Protein AF-A0A974TXU1-F1 (afdb_monomer_lite)

pLDDT: mean 76.04, std 9.78, range [48.12, 89.44]

Radius of gyration: 20.83 Å; chains: 1; bounding box: 51×19×63 Å

Foldseek 3Di:
DPPVVVVLVVVLVVLVVVLVVLVVCCVVPNDPDPVSVVSNVVSVVSNVVSVVCSVVVVVVVVVVVVVVVVPPPPPDDDD

Structure (mmCIF, N/CA/C/O backbone):
data_AF-A0A974TXU1-F1
#
_entry.id   AF-A0A974TXU1-F1
#
loop_
_atom_site.group_PDB
_atom_site.id
_atom_site.type_symbol
_atom_site.label_atom_id
_atom_site.label_alt_id
_atom_site.label_comp_id
_atom_site.label_asym_id
_atom_site.label_entity_id
_atom_site.label_seq_id
_atom_site.pdbx_PDB_ins_code
_atom_site.Cartn_x
_atom_site.Cartn_y
_atom_site.Cartn_z
_atom_site.occupancy
_atom_site.B_iso_or_equiv
_atom_site.auth_seq_id
_atom_site.auth_comp_id
_atom_site.auth_asym_id
_atom_site.auth_atom_id
_atom_site.pdbx_PDB_model_num
ATOM 1 N N . MET A 1 1 ? 5.796 -12.660 -22.624 1.00 48.12 1 MET A N 1
ATOM 2 C CA . MET A 1 1 ? 5.304 -11.973 -21.412 1.00 48.12 1 MET A CA 1
ATOM 3 C C . MET A 1 1 ? 6.343 -12.145 -20.323 1.00 48.12 1 MET A C 1
ATOM 5 O O . MET A 1 1 ? 6.530 -13.261 -19.850 1.00 48.12 1 MET A O 1
ATOM 9 N N . ASP A 1 2 ? 7.067 -11.082 -19.986 1.00 51.09 2 ASP A N 1
ATOM 10 C CA . ASP A 1 2 ? 8.110 -11.108 -18.959 1.00 51.09 2 ASP A CA 1
ATOM 11 C C . ASP A 1 2 ? 7.499 -11.446 -17.593 1.00 51.09 2 ASP A C 1
ATOM 13 O O . ASP A 1 2 ? 6.769 -10.641 -17.008 1.00 51.09 2 ASP A O 1
ATOM 17 N N . ARG A 1 3 ? 7.765 -12.658 -17.080 1.00 56.38 3 ARG A N 1
ATOM 18 C CA . ARG A 1 3 ? 7.190 -13.147 -15.811 1.00 56.38 3 ARG A CA 1
ATOM 19 C C . ARG A 1 3 ? 7.388 -12.154 -14.658 1.00 56.38 3 ARG A C 1
ATOM 21 O O . ARG A 1 3 ? 6.498 -12.045 -13.823 1.00 56.38 3 ARG A O 1
ATOM 28 N N . SER A 1 4 ? 8.501 -11.416 -14.598 1.00 65.19 4 SER A N 1
ATOM 29 C CA . SER A 1 4 ? 8.815 -10.559 -13.439 1.00 65.19 4 SER A CA 1
ATOM 30 C C . SER A 1 4 ? 7.822 -9.406 -13.241 1.00 65.19 4 SER A C 1
ATOM 32 O O . SER A 1 4 ? 7.503 -9.045 -12.108 1.00 65.19 4 SER A O 1
ATOM 34 N N . TRP A 1 5 ? 7.276 -8.853 -14.324 1.00 69.00 5 TRP A N 1
ATOM 35 C CA . TRP A 1 5 ? 6.414 -7.676 -14.252 1.00 69.00 5 TRP A CA 1
ATOM 36 C C . TRP A 1 5 ? 4.962 -8.022 -13.902 1.00 69.00 5 TRP A C 1
ATOM 38 O O . TRP A 1 5 ? 4.285 -7.269 -13.199 1.00 69.00 5 TRP A O 1
ATOM 48 N N . PHE A 1 6 ? 4.506 -9.209 -14.310 1.00 73.56 6 PHE A N 1
ATOM 49 C CA . PHE A 1 6 ? 3.222 -9.751 -13.868 1.00 73.56 6 PHE A CA 1
ATOM 50 C C . PHE A 1 6 ? 3.213 -9.978 -12.349 1.00 73.56 6 PHE A C 1
ATOM 52 O O . PHE A 1 6 ? 2.313 -9.500 -11.663 1.00 73.56 6 PHE A O 1
ATOM 59 N N . TRP A 1 7 ? 4.260 -10.608 -11.802 1.00 71.75 7 TRP A N 1
ATOM 60 C CA . TRP A 1 7 ? 4.387 -10.829 -10.356 1.00 71.75 7 TRP A CA 1
ATOM 61 C C . TRP A 1 7 ? 4.500 -9.522 -9.554 1.00 71.75 7 TRP A C 1
ATOM 63 O O . TRP A 1 7 ? 3.906 -9.420 -8.482 1.00 71.75 7 TRP A O 1
ATOM 73 N N . ARG A 1 8 ? 5.167 -8.488 -10.092 1.00 72.12 8 ARG A N 1
ATOM 74 C CA . ARG A 1 8 ? 5.190 -7.142 -9.483 1.00 72.12 8 ARG A CA 1
ATOM 75 C C . ARG A 1 8 ? 3.791 -6.536 -9.354 1.00 72.12 8 ARG A C 1
ATOM 77 O O . ARG A 1 8 ? 3.448 -6.012 -8.298 1.00 72.12 8 ARG A O 1
ATOM 84 N N . ARG A 1 9 ? 2.971 -6.635 -10.403 1.00 77.19 9 ARG A N 1
ATOM 85 C CA . ARG A 1 9 ? 1.581 -6.155 -10.373 1.00 77.19 9 ARG A CA 1
ATOM 86 C C . ARG A 1 9 ? 0.744 -6.938 -9.378 1.00 77.19 9 ARG A C 1
ATOM 88 O O . ARG A 1 9 ? 0.045 -6.329 -8.578 1.00 77.19 9 ARG A O 1
ATOM 95 N N . VAL A 1 10 ? 0.862 -8.263 -9.374 1.00 81.00 10 VAL A N 1
ATOM 96 C CA . VAL A 1 10 ? 0.129 -9.114 -8.431 1.00 81.00 10 VAL A CA 1
ATOM 97 C C . VAL A 1 10 ? 0.482 -8.763 -6.986 1.00 81.00 10 VAL A C 1
ATOM 99 O O . VAL A 1 10 ? -0.435 -8.588 -6.193 1.00 81.00 10 VAL A O 1
ATOM 102 N N . ALA A 1 11 ? 1.757 -8.565 -6.638 1.00 78.56 11 ALA A N 1
ATOM 103 C CA . ALA A 1 11 ? 2.154 -8.201 -5.272 1.00 78.56 11 ALA A CA 1
ATOM 104 C C . ALA A 1 11 ? 1.543 -6.861 -4.814 1.00 78.56 11 ALA A C 1
ATOM 106 O O . ALA A 1 11 ? 1.045 -6.742 -3.691 1.00 78.56 11 ALA A O 1
ATOM 107 N N . VAL A 1 12 ? 1.515 -5.865 -5.704 1.00 81.06 12 VAL A N 1
ATOM 108 C CA . VAL A 1 12 ? 0.960 -4.537 -5.405 1.00 81.06 12 VAL A CA 1
ATOM 109 C C . VAL A 1 12 ? -0.560 -4.571 -5.311 1.00 81.06 12 VAL A C 1
ATOM 111 O O . VAL A 1 12 ? -1.110 -4.097 -4.319 1.00 81.06 12 VAL A O 1
ATOM 114 N N . PHE A 1 13 ? -1.241 -5.202 -6.270 1.00 82.81 13 PHE A N 1
ATOM 115 C CA . PHE A 1 13 ? -2.698 -5.361 -6.229 1.00 82.81 13 PHE A CA 1
ATOM 116 C C . PHE A 1 13 ? -3.162 -6.222 -5.047 1.00 82.81 13 PHE A C 1
ATOM 118 O O . PHE A 1 13 ? -4.182 -5.904 -4.444 1.00 82.81 13 PHE A O 1
ATOM 125 N N . SER A 1 14 ? -2.399 -7.248 -4.655 1.00 82.88 14 SER A N 1
ATOM 126 C CA . SER A 1 14 ? -2.676 -8.042 -3.446 1.00 82.88 14 SER A CA 1
ATOM 127 C C . SER A 1 14 ? -2.617 -7.177 -2.187 1.00 82.88 14 SER A C 1
ATOM 129 O O . SER A 1 14 ? -3.529 -7.211 -1.367 1.00 82.88 14 SER A O 1
ATOM 131 N N . THR A 1 15 ? -1.574 -6.353 -2.055 1.00 82.06 15 THR A N 1
ATOM 132 C CA . THR A 1 15 ? -1.389 -5.475 -0.888 1.00 82.06 15 THR A CA 1
ATOM 133 C C . THR A 1 15 ? -2.470 -4.392 -0.819 1.00 82.06 15 THR A C 1
ATOM 135 O O . THR A 1 15 ? -3.053 -4.162 0.241 1.00 82.06 15 THR A O 1
ATOM 138 N N . LEU A 1 16 ? -2.795 -3.775 -1.962 1.00 83.50 16 LEU A N 1
ATOM 139 C CA . LEU A 1 16 ? -3.919 -2.845 -2.104 1.00 83.50 16 LEU A CA 1
ATOM 140 C C . LEU A 1 16 ? -5.242 -3.504 -1.706 1.00 83.50 16 LEU A C 1
ATOM 142 O O . LEU A 1 16 ? -6.003 -2.913 -0.944 1.00 83.50 16 LEU A O 1
ATOM 146 N N . GLY A 1 17 ? -5.492 -4.728 -2.179 1.00 88.25 17 GLY A N 1
ATOM 147 C CA . GLY A 1 17 ? -6.695 -5.493 -1.862 1.00 88.25 17 GLY A CA 1
ATOM 148 C C . GLY A 1 17 ? -6.834 -5.778 -0.369 1.00 88.25 17 GLY A C 1
ATOM 149 O O . GLY A 1 17 ? -7.915 -5.596 0.183 1.00 88.25 17 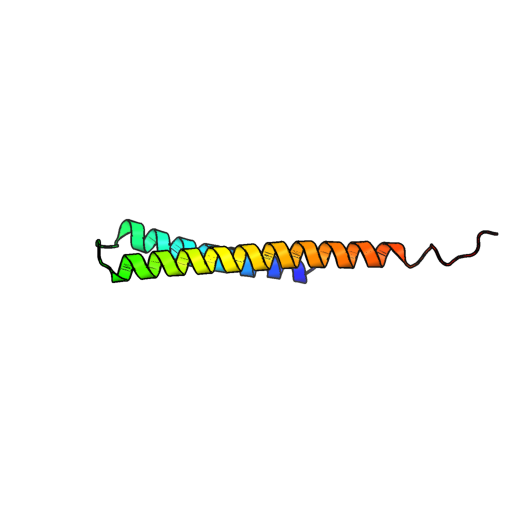GLY A O 1
ATOM 150 N N . VAL A 1 18 ? -5.742 -6.141 0.309 1.00 84.81 18 VAL A N 1
ATOM 151 C CA . VAL A 1 18 ? -5.740 -6.364 1.765 1.00 84.81 18 VAL A CA 1
ATOM 152 C C . VAL A 1 18 ? -6.008 -5.065 2.532 1.00 84.81 18 VAL A C 1
ATOM 154 O O . VAL A 1 18 ? -6.844 -5.063 3.436 1.00 84.81 18 VAL A O 1
ATOM 157 N N . CYS A 1 19 ? -5.369 -3.949 2.159 1.00 83.12 19 CYS A N 1
ATOM 158 C CA . CYS A 1 19 ? -5.653 -2.644 2.773 1.00 83.12 19 CYS A CA 1
ATOM 159 C C . CYS A 1 19 ? -7.112 -2.218 2.562 1.00 83.12 19 CYS A C 1
ATOM 161 O O . CYS A 1 19 ? -7.762 -1.773 3.506 1.00 83.12 19 CYS A O 1
ATOM 163 N N . PHE A 1 20 ? -7.650 -2.394 1.353 1.00 83.56 20 PHE A N 1
ATOM 164 C CA . PHE A 1 20 ? -9.053 -2.098 1.064 1.00 83.56 20 PHE A CA 1
ATOM 165 C C . PHE A 1 20 ? -10.004 -2.992 1.852 1.00 83.56 20 PHE A C 1
ATOM 167 O O . PHE A 1 20 ? -10.983 -2.489 2.391 1.00 83.56 20 PHE A O 1
ATOM 174 N N . ALA A 1 21 ? -9.719 -4.290 1.960 1.00 86.56 21 ALA A N 1
ATOM 175 C CA . ALA A 1 21 ? -10.537 -5.215 2.735 1.00 86.56 21 ALA A CA 1
ATOM 176 C C . ALA A 1 21 ? -10.561 -4.838 4.224 1.00 86.56 21 ALA A C 1
ATOM 178 O O . ALA A 1 21 ? -11.630 -4.837 4.829 1.00 86.56 21 ALA A O 1
ATOM 179 N N . LEU A 1 22 ? -9.415 -4.452 4.797 1.00 82.44 22 LEU A N 1
ATOM 180 C CA . LEU A 1 22 ? -9.324 -3.968 6.178 1.00 82.44 22 LEU A CA 1
ATOM 181 C C . LEU A 1 22 ? -10.118 -2.676 6.388 1.00 82.44 22 LEU A C 1
ATOM 183 O O . LEU A 1 22 ? -10.908 -2.594 7.326 1.00 82.44 22 LEU A O 1
ATOM 187 N N . LEU A 1 23 ? -9.951 -1.691 5.503 1.00 82.81 23 LEU A N 1
ATOM 188 C CA . LEU A 1 23 ? -10.694 -0.431 5.572 1.00 82.81 23 LEU A CA 1
ATOM 189 C C . LEU A 1 23 ? -12.198 -0.647 5.387 1.00 82.81 23 LEU A C 1
ATOM 191 O O . LEU A 1 23 ? -12.992 -0.051 6.105 1.00 82.81 23 LEU A O 1
ATOM 195 N N . PHE A 1 24 ? -12.597 -1.517 4.462 1.00 84.62 24 PHE A N 1
ATOM 196 C CA . PHE A 1 24 ? -13.998 -1.824 4.187 1.00 84.62 24 PHE A CA 1
ATOM 197 C C . PHE A 1 24 ? -14.652 -2.582 5.345 1.00 84.62 24 PHE A C 1
ATOM 199 O O . PHE A 1 24 ? -15.765 -2.253 5.751 1.00 84.62 24 PHE A O 1
ATOM 206 N N . TRP A 1 25 ? -13.942 -3.548 5.934 1.00 82.38 25 TRP A N 1
ATOM 207 C CA . TRP A 1 25 ? -14.388 -4.244 7.140 1.00 82.38 25 TRP A CA 1
ATOM 208 C C . TRP A 1 25 ? -14.588 -3.271 8.301 1.00 82.38 25 TRP A C 1
ATOM 210 O O . TRP A 1 25 ? -15.615 -3.300 8.980 1.00 82.38 25 TRP A O 1
ATOM 220 N N . LEU A 1 26 ? -13.629 -2.369 8.495 1.00 81.25 26 LEU A N 1
ATOM 221 C CA . LEU A 1 26 ? -13.699 -1.357 9.536 1.00 81.25 26 LEU A CA 1
ATOM 222 C C . LEU A 1 26 ? -14.786 -0.310 9.257 1.00 81.25 26 LEU A C 1
ATOM 224 O O . LEU A 1 26 ? -15.406 0.174 10.191 1.00 81.25 26 LEU A O 1
ATOM 228 N N . ALA A 1 27 ? -15.072 0.006 7.995 1.00 78.25 27 ALA A N 1
ATOM 229 C CA . ALA A 1 27 ? -16.162 0.906 7.628 1.00 78.25 27 ALA A CA 1
ATOM 230 C C . ALA A 1 27 ? -17.549 0.283 7.869 1.00 78.25 27 ALA A C 1
ATOM 232 O O . ALA A 1 27 ? -18.473 0.994 8.252 1.00 78.25 27 ALA A O 1
ATOM 233 N N . LEU A 1 28 ? -17.703 -1.031 7.661 1.00 79.12 28 LEU A N 1
ATOM 234 C CA . LEU A 1 28 ? -18.983 -1.726 7.848 1.00 79.12 28 LEU A CA 1
ATOM 235 C C . LEU A 1 28 ? -19.260 -2.126 9.302 1.00 79.12 28 LEU A C 1
ATOM 237 O O . LEU A 1 28 ? -20.407 -2.076 9.741 1.00 79.12 28 LEU A O 1
ATOM 241 N N . PHE A 1 29 ? -18.231 -2.540 10.043 1.00 79.62 29 PHE A N 1
ATOM 242 C CA . PHE A 1 29 ? -18.376 -3.100 11.393 1.00 79.62 29 PHE A CA 1
ATOM 243 C C . PHE A 1 29 ? -17.662 -2.287 12.481 1.00 79.62 29 PHE A C 1
ATOM 245 O O . PHE A 1 29 ? -17.760 -2.615 13.667 1.00 79.62 29 PHE A O 1
ATOM 252 N N . GLY A 1 30 ? -16.928 -1.238 12.113 1.00 70.75 30 GLY A N 1
ATOM 253 C CA . GLY A 1 30 ? -16.174 -0.425 13.057 1.00 70.75 30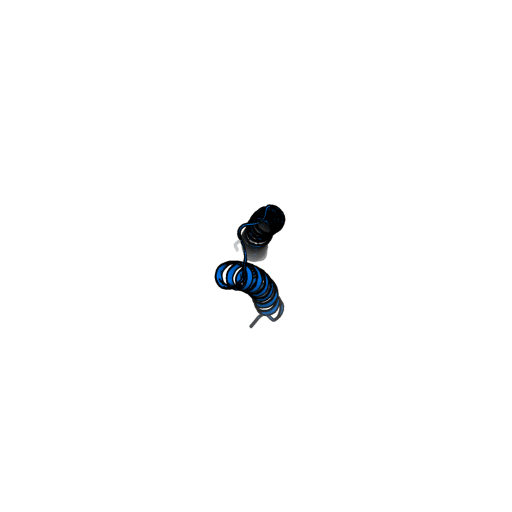 GLY A CA 1
ATOM 254 C C . GLY A 1 30 ? -17.082 0.462 13.898 1.00 70.75 30 GLY A C 1
ATOM 255 O O . GLY A 1 30 ? -17.890 1.235 13.395 1.00 70.75 30 GLY A O 1
ATOM 256 N N . LYS A 1 31 ? -16.914 0.371 15.216 1.00 72.56 31 LYS A N 1
ATOM 257 C CA . LYS A 1 31 ? -17.434 1.363 16.164 1.00 72.56 31 LYS A CA 1
ATOM 258 C C . LYS A 1 31 ? -16.488 2.564 16.192 1.00 72.56 31 LYS A C 1
ATOM 260 O O . LYS A 1 31 ? -15.293 2.399 15.957 1.00 72.56 31 LYS A O 1
ATOM 265 N N . ASP A 1 32 ? -16.996 3.744 16.522 1.00 68.75 32 ASP A N 1
ATOM 266 C CA . ASP A 1 32 ? -16.179 4.956 16.613 1.00 68.75 32 ASP A CA 1
ATOM 267 C C . ASP A 1 32 ? -15.286 4.887 17.868 1.00 68.75 32 ASP A C 1
ATOM 269 O O . ASP A 1 32 ? -15.688 5.225 18.982 1.00 68.75 32 ASP A O 1
ATOM 273 N N . THR A 1 33 ? -14.097 4.302 17.715 1.00 79.19 33 THR A N 1
ATOM 274 C CA . THR A 1 33 ? -13.104 4.125 18.779 1.00 79.19 33 THR A CA 1
ATOM 275 C C . THR A 1 33 ? -11.764 4.688 18.317 1.00 79.19 33 THR A C 1
ATOM 277 O O . THR A 1 33 ? -11.425 4.625 17.134 1.00 79.19 33 THR A O 1
ATOM 280 N N . GLY A 1 34 ? -10.969 5.220 19.253 1.00 78.56 34 GLY A N 1
ATOM 281 C CA . GLY A 1 34 ? -9.637 5.757 18.939 1.00 78.56 34 GLY A CA 1
ATOM 282 C C . GLY A 1 34 ? -8.730 4.730 18.251 1.00 78.56 34 GLY A C 1
ATOM 283 O O . GLY A 1 34 ? -8.031 5.065 17.303 1.00 78.56 34 GLY A O 1
ATOM 284 N N . LEU A 1 35 ? -8.847 3.455 18.637 1.00 74.38 35 LEU A N 1
ATOM 285 C CA . LEU A 1 35 ? -8.101 2.353 18.030 1.00 74.38 35 LEU A CA 1
ATOM 286 C C . LEU A 1 35 ? -8.415 2.186 16.535 1.00 74.38 35 LEU A C 1
ATOM 288 O O . LEU A 1 35 ? -7.511 1.986 15.729 1.00 74.38 35 LEU A O 1
ATOM 292 N N . ASN A 1 36 ? -9.687 2.310 16.148 1.00 78.88 36 ASN A N 1
ATOM 293 C CA . ASN A 1 36 ? -10.086 2.210 14.746 1.00 78.88 36 ASN A CA 1
ATOM 294 C C . ASN A 1 36 ? -9.551 3.393 13.934 1.00 78.88 36 ASN A C 1
ATOM 296 O O . ASN A 1 36 ? -9.071 3.200 12.820 1.00 78.88 36 ASN A O 1
ATOM 300 N N . ARG A 1 37 ? -9.552 4.602 14.507 1.00 81.38 37 ARG A N 1
ATOM 301 C CA . ARG A 1 37 ? -8.961 5.788 13.870 1.00 81.38 37 ARG A CA 1
ATOM 302 C C . ARG A 1 37 ? -7.466 5.605 13.586 1.00 81.38 37 ARG A C 1
ATOM 304 O O . ARG A 1 37 ? -7.015 5.947 12.492 1.00 81.38 37 ARG A O 1
ATOM 311 N N . ASP A 1 38 ? -6.724 5.027 14.525 1.00 86.56 38 ASP A N 1
ATOM 312 C CA . ASP A 1 38 ? -5.291 4.767 14.352 1.00 86.56 38 ASP A CA 1
ATOM 313 C C . ASP A 1 38 ? -5.027 3.686 13.294 1.00 86.56 38 ASP A C 1
ATOM 315 O O . ASP A 1 38 ? -4.142 3.850 12.451 1.00 86.56 38 ASP A O 1
ATOM 319 N N . ILE A 1 39 ? -5.843 2.625 13.262 1.00 82.94 39 ILE A N 1
ATOM 320 C CA . ILE A 1 39 ? -5.768 1.574 12.234 1.00 82.94 39 ILE A CA 1
ATOM 321 C C . ILE A 1 39 ? -6.036 2.149 10.836 1.00 82.94 39 ILE A C 1
ATOM 323 O O . ILE A 1 39 ? -5.300 1.836 9.899 1.00 82.94 39 ILE A O 1
ATOM 327 N N . VAL A 1 40 ? -7.047 3.014 10.686 1.00 83.94 40 VAL A N 1
ATOM 328 C CA . VAL A 1 40 ? -7.337 3.695 9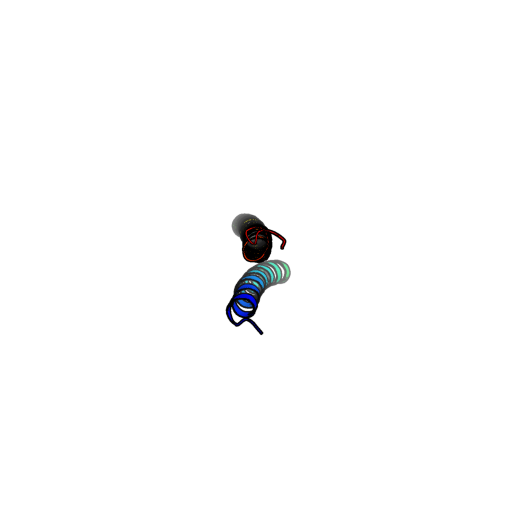.411 1.00 83.94 40 VAL A CA 1
ATOM 329 C C . VAL A 1 40 ? -6.148 4.543 8.970 1.00 83.94 40 VAL A C 1
ATOM 331 O O . VAL A 1 40 ? -5.712 4.443 7.823 1.00 83.94 40 VAL A O 1
ATOM 334 N N . SER A 1 41 ? -5.596 5.348 9.880 1.00 87.44 41 SER A N 1
ATOM 335 C CA . SER A 1 41 ? -4.448 6.211 9.587 1.00 87.44 41 SER A CA 1
ATOM 336 C C . SER A 1 41 ? -3.226 5.393 9.140 1.00 87.44 41 SER A C 1
ATOM 338 O O . SER A 1 41 ? -2.605 5.696 8.117 1.00 87.44 41 SER A O 1
ATOM 340 N N . GLY A 1 42 ? -2.940 4.288 9.838 1.00 85.12 42 GLY A N 1
ATOM 341 C CA . GLY A 1 42 ? -1.875 3.352 9.475 1.00 85.12 42 GLY A CA 1
ATOM 342 C C . GLY A 1 42 ? -2.098 2.674 8.119 1.00 85.12 42 GLY A C 1
ATOM 343 O O . GLY A 1 42 ? -1.164 2.575 7.321 1.00 85.12 42 GLY A O 1
ATOM 344 N N . ALA A 1 43 ? -3.334 2.268 7.813 1.00 85.69 43 ALA A N 1
ATOM 345 C CA . ALA A 1 43 ? -3.687 1.671 6.525 1.00 85.69 43 ALA A CA 1
ATOM 346 C C . ALA A 1 43 ? -3.512 2.659 5.358 1.00 85.69 43 ALA A C 1
ATOM 348 O O . ALA A 1 43 ? -2.986 2.285 4.307 1.00 85.69 43 ALA A O 1
ATOM 349 N N . PHE A 1 44 ? -3.872 3.933 5.544 1.00 83.62 44 PHE A N 1
ATOM 350 C CA . PHE A 1 44 ? -3.626 4.976 4.542 1.00 83.62 44 PHE A CA 1
ATOM 351 C C . PHE A 1 44 ? -2.134 5.266 4.342 1.00 83.62 44 PHE A C 1
ATOM 353 O O . PHE A 1 44 ? -1.693 5.432 3.202 1.00 83.62 44 PHE A O 1
ATOM 360 N N . MET A 1 45 ? -1.340 5.277 5.416 1.00 89.44 45 MET A N 1
ATOM 361 C CA . MET A 1 45 ? 0.118 5.406 5.314 1.00 89.44 45 MET A CA 1
ATOM 362 C C . MET A 1 45 ? 0.736 4.244 4.527 1.00 89.44 45 MET A C 1
ATOM 364 O O . MET A 1 45 ? 1.534 4.471 3.615 1.00 89.44 45 MET A O 1
ATOM 368 N N . LEU A 1 46 ? 0.332 3.008 4.832 1.00 84.75 46 LEU A N 1
ATOM 369 C CA . LEU A 1 46 ? 0.776 1.816 4.107 1.00 84.75 46 LEU A CA 1
ATOM 370 C C . LEU A 1 46 ? 0.400 1.879 2.624 1.00 84.75 46 LEU A C 1
ATOM 372 O O . LEU A 1 46 ? 1.250 1.619 1.772 1.00 84.75 46 LEU A O 1
ATOM 376 N N . LEU A 1 47 ? -0.831 2.291 2.308 1.00 83.38 47 LEU A N 1
ATOM 377 C CA . LEU A 1 47 ? -1.276 2.534 0.933 1.00 83.38 47 LEU A CA 1
ATOM 378 C C . LEU A 1 47 ? -0.353 3.512 0.202 1.00 83.38 47 LEU A C 1
ATOM 380 O O . LEU A 1 47 ? 0.122 3.208 -0.894 1.00 83.38 47 LEU A O 1
ATOM 384 N N . GLY A 1 48 ? -0.060 4.659 0.818 1.00 85.12 48 GLY A N 1
ATOM 385 C CA . GLY A 1 48 ? 0.809 5.678 0.233 1.00 85.12 48 GLY A CA 1
ATOM 386 C C . GLY A 1 48 ? 2.217 5.158 -0.066 1.00 85.12 48 GLY A C 1
ATOM 387 O O . GLY A 1 48 ? 2.729 5.365 -1.171 1.00 85.12 48 GLY A O 1
ATOM 388 N N . ILE A 1 49 ? 2.827 4.434 0.877 1.00 88.19 49 ILE A N 1
ATOM 389 C CA . ILE A 1 49 ? 4.177 3.871 0.717 1.00 88.19 49 ILE A CA 1
ATOM 390 C C . ILE A 1 49 ? 4.204 2.821 -0.400 1.00 88.19 49 ILE A C 1
ATOM 392 O O . ILE A 1 49 ? 5.090 2.857 -1.255 1.00 88.19 49 ILE A O 1
ATOM 396 N N . VAL A 1 50 ? 3.222 1.916 -0.435 1.00 85.62 50 VAL A N 1
ATOM 397 C CA . VAL A 1 50 ? 3.143 0.848 -1.445 1.00 85.62 50 VAL A CA 1
ATOM 398 C C . VAL A 1 50 ? 2.960 1.428 -2.848 1.00 85.62 50 VAL A C 1
ATOM 400 O O . VAL A 1 50 ? 3.661 1.019 -3.776 1.00 85.62 50 VAL A O 1
ATOM 403 N N . ILE A 1 51 ? 2.068 2.413 -3.006 1.00 84.00 51 ILE A N 1
ATOM 404 C CA . ILE A 1 51 ? 1.839 3.086 -4.293 1.00 84.00 51 ILE A CA 1
ATOM 405 C C . ILE A 1 51 ? 3.110 3.810 -4.743 1.00 84.00 51 ILE A C 1
ATOM 407 O O . ILE A 1 51 ? 3.556 3.625 -5.876 1.00 84.00 51 ILE A O 1
ATOM 411 N N . THR A 1 52 ? 3.724 4.594 -3.854 1.00 82.81 52 THR A N 1
ATOM 412 C CA . THR A 1 52 ? 4.923 5.378 -4.181 1.00 82.81 52 THR A CA 1
ATOM 413 C C . THR A 1 52 ? 6.092 4.470 -4.555 1.00 82.81 52 THR A C 1
ATOM 415 O O . THR A 1 52 ? 6.738 4.694 -5.578 1.00 82.81 52 THR A O 1
ATOM 418 N N . GLY A 1 53 ? 6.326 3.402 -3.786 1.00 84.75 53 GLY A N 1
ATOM 419 C CA . GLY A 1 53 ? 7.372 2.420 -4.072 1.00 84.75 53 GLY A CA 1
ATOM 420 C C . GLY A 1 53 ? 7.164 1.708 -5.410 1.00 84.75 53 GLY A C 1
ATOM 421 O O . GLY A 1 53 ? 8.123 1.505 -6.156 1.00 84.75 53 GLY A O 1
ATOM 422 N N . TYR A 1 54 ? 5.915 1.388 -5.762 1.00 80.50 54 TYR A N 1
ATOM 423 C CA . TYR A 1 54 ? 5.602 0.779 -7.053 1.00 80.50 54 TYR A CA 1
ATOM 424 C C . TYR A 1 54 ? 5.812 1.740 -8.225 1.00 80.50 54 TYR A C 1
ATOM 426 O O . TYR A 1 54 ? 6.481 1.371 -9.190 1.00 80.50 54 TYR A O 1
ATOM 434 N N . VAL A 1 55 ? 5.283 2.967 -8.150 1.00 79.38 55 VAL A N 1
ATOM 435 C CA . VAL A 1 55 ? 5.429 3.966 -9.222 1.00 79.38 55 VAL A CA 1
ATOM 436 C C . VAL A 1 55 ? 6.900 4.317 -9.418 1.00 79.38 55 VAL A C 1
ATOM 438 O O . VAL A 1 55 ? 7.388 4.288 -10.545 1.00 79.38 55 VAL A O 1
ATOM 441 N N . PHE A 1 56 ? 7.635 4.566 -8.332 1.00 81.75 56 PHE A N 1
ATOM 442 C CA . PHE A 1 56 ? 9.065 4.856 -8.400 1.00 81.75 56 PHE A CA 1
ATOM 443 C C . PHE A 1 56 ? 9.850 3.678 -8.990 1.00 81.75 56 PHE A C 1
ATOM 445 O O . PHE A 1 56 ? 10.657 3.859 -9.900 1.00 81.75 56 PHE A O 1
ATOM 452 N N . GLY A 1 57 ? 9.565 2.456 -8.535 1.00 80.75 57 GLY A N 1
ATOM 453 C C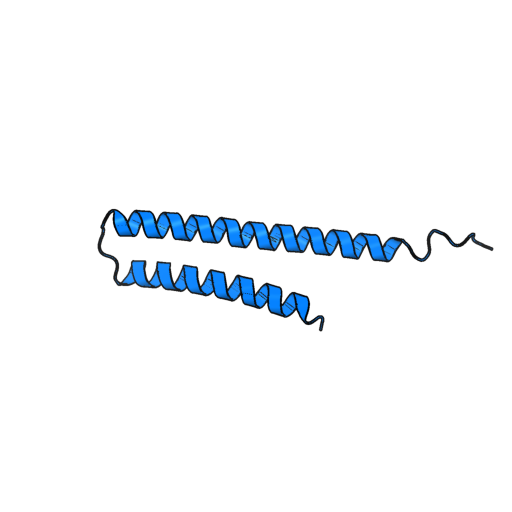A . GLY A 1 57 ? 10.198 1.243 -9.046 1.00 80.75 57 GLY A CA 1
ATOM 454 C C . GLY A 1 57 ? 9.840 0.905 -10.498 1.00 80.75 57 GLY A C 1
ATOM 455 O O . GLY A 1 57 ? 10.621 0.216 -11.155 1.00 80.75 57 GLY A O 1
ATOM 456 N N . ALA A 1 58 ? 8.687 1.357 -10.999 1.00 77.44 58 ALA A N 1
ATOM 457 C CA . ALA A 1 58 ? 8.289 1.224 -12.400 1.00 77.44 58 ALA A CA 1
ATOM 458 C C . ALA A 1 58 ? 8.987 2.271 -13.279 1.00 77.44 58 ALA A C 1
ATOM 460 O O . ALA A 1 58 ? 9.618 1.906 -14.265 1.00 77.44 58 ALA A O 1
ATOM 461 N N . VAL A 1 59 ? 8.973 3.545 -12.870 1.00 81.19 59 VAL A N 1
ATOM 462 C CA . VAL A 1 59 ? 9.669 4.635 -13.579 1.00 81.19 59 VAL A CA 1
ATOM 463 C C . VAL A 1 59 ? 11.174 4.366 -13.658 1.00 81.19 59 VAL A C 1
ATOM 465 O O . VAL A 1 59 ? 11.799 4.608 -14.689 1.00 81.19 59 VAL A O 1
ATOM 468 N N . TRP A 1 60 ? 11.769 3.841 -12.585 1.00 80.19 60 TRP A N 1
ATOM 469 C CA . TRP A 1 60 ? 13.185 3.481 -12.566 1.00 80.19 60 TRP A CA 1
ATOM 470 C C . TRP A 1 60 ? 13.512 2.331 -13.534 1.00 80.19 60 TRP A C 1
ATOM 472 O O . TRP A 1 60 ? 14.484 2.420 -14.282 1.00 80.19 60 TRP A O 1
ATOM 482 N N . ASP A 1 61 ? 12.682 1.283 -13.563 1.00 77.31 61 ASP A N 1
ATOM 483 C CA . ASP A 1 61 ? 12.835 0.146 -14.487 1.00 77.31 61 ASP A CA 1
ATOM 484 C C . ASP A 1 61 ? 12.686 0.582 -15.958 1.00 77.31 61 ASP A C 1
ATOM 486 O O . ASP A 1 61 ? 13.476 0.172 -16.812 1.00 77.31 61 ASP A O 1
ATOM 490 N N . ASP A 1 62 ? 11.744 1.487 -16.247 1.00 75.12 62 ASP A N 1
ATOM 491 C CA . ASP A 1 62 ? 11.546 2.056 -17.586 1.00 75.12 62 ASP A CA 1
ATOM 492 C C . ASP A 1 62 ? 12.757 2.885 -18.045 1.00 75.12 62 ASP A C 1
ATOM 494 O O . ASP A 1 62 ? 13.184 2.782 -19.200 1.00 75.12 62 ASP A O 1
ATOM 498 N N . LYS A 1 63 ? 13.372 3.666 -17.143 1.00 75.31 63 LYS A N 1
ATOM 499 C CA . LYS A 1 63 ? 14.591 4.432 -17.458 1.00 75.31 63 LYS A CA 1
ATOM 500 C C . LYS A 1 63 ? 15.790 3.527 -17.752 1.00 75.31 63 LYS A C 1
ATOM 502 O O . LYS A 1 63 ? 16.518 3.815 -18.701 1.00 75.31 63 LYS A O 1
ATOM 507 N N . ILE A 1 64 ? 15.977 2.442 -16.995 1.00 76.12 64 ILE A N 1
ATOM 508 C CA . ILE A 1 64 ? 17.076 1.481 -17.219 1.00 76.12 64 ILE A CA 1
ATOM 509 C C . ILE A 1 64 ? 16.906 0.756 -18.560 1.00 76.12 64 ILE A C 1
ATOM 511 O 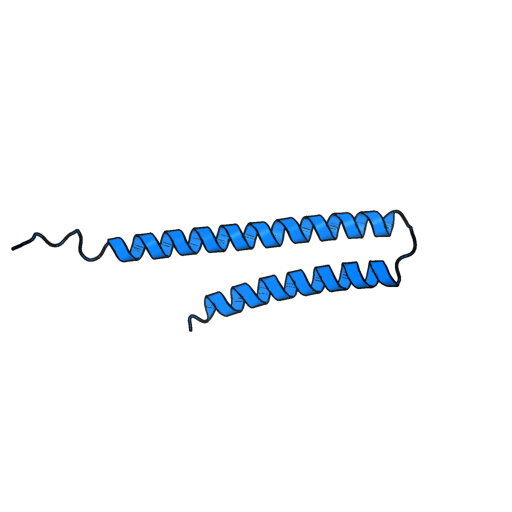O . ILE A 1 64 ? 17.843 0.668 -19.356 1.00 76.12 64 ILE A O 1
ATOM 515 N N . LYS A 1 65 ? 15.696 0.279 -18.866 1.00 67.38 65 LYS A N 1
ATOM 516 C CA . LYS A 1 65 ? 15.420 -0.380 -20.154 1.00 67.38 65 LYS A CA 1
ATOM 517 C C . LYS A 1 65 ? 15.548 0.576 -21.342 1.00 67.38 65 LYS A C 1
ATOM 519 O O . LYS A 1 65 ? 15.918 0.148 -22.435 1.00 67.38 65 LYS A O 1
ATOM 524 N N . GLY A 1 66 ? 15.251 1.860 -21.142 1.00 63.00 66 GLY A N 1
ATOM 525 C CA . GLY A 1 66 ? 15.436 2.904 -22.149 1.00 63.00 66 GLY A CA 1
ATOM 526 C C . GLY A 1 66 ? 16.904 3.240 -22.432 1.00 63.00 66 GLY A C 1
ATOM 527 O O . GLY A 1 66 ? 17.233 3.552 -23.577 1.00 63.00 66 GLY A O 1
ATOM 528 N N . SER A 1 67 ? 17.792 3.158 -21.433 1.00 60.22 67 SER A N 1
ATOM 529 C CA . SER A 1 67 ? 19.231 3.374 -21.639 1.00 60.22 67 SER A CA 1
ATOM 530 C C . SER A 1 67 ? 19.907 2.202 -22.347 1.00 60.22 67 SER A C 1
ATOM 532 O O . SER A 1 67 ? 20.725 2.431 -23.232 1.00 60.22 67 SER A O 1
ATOM 534 N N . GLU A 1 68 ? 19.519 0.960 -22.036 1.00 61.34 68 GLU A N 1
ATOM 535 C CA . GLU A 1 68 ? 20.120 -0.244 -22.637 1.00 61.34 68 GLU A CA 1
ATOM 536 C C . GLU A 1 68 ? 19.913 -0.310 -24.165 1.00 61.34 68 GLU A C 1
ATOM 538 O O . GLU A 1 68 ? 20.805 -0.708 -24.911 1.00 61.34 68 GLU A O 1
ATOM 543 N N . ARG A 1 69 ? 18.762 0.163 -24.670 1.00 58.16 69 ARG A N 1
ATOM 544 C CA . ARG A 1 69 ? 18.476 0.195 -26.119 1.00 58.16 69 ARG A CA 1
ATOM 545 C C . ARG A 1 69 ? 19.352 1.166 -26.910 1.00 58.16 69 ARG A C 1
ATOM 547 O O . ARG A 1 69 ? 19.399 1.049 -28.130 1.00 58.16 69 ARG A O 1
ATOM 554 N N . ARG A 1 70 ? 20.009 2.127 -26.253 1.00 58.22 70 ARG A N 1
ATOM 555 C CA . ARG A 1 70 ? 20.796 3.168 -26.929 1.00 58.22 70 ARG A CA 1
ATOM 556 C C . ARG A 1 70 ? 22.257 2.764 -27.178 1.00 58.22 70 ARG A C 1
ATOM 558 O O . ARG A 1 70 ? 22.935 3.428 -27.946 1.00 58.22 70 ARG A O 1
ATOM 565 N N . SER A 1 71 ? 22.741 1.674 -26.575 1.00 57.75 71 SER A N 1
ATOM 566 C CA . SER A 1 71 ? 24.171 1.317 -26.583 1.00 57.75 71 SER A CA 1
ATOM 567 C C . SER A 1 71 ? 24.716 0.356 -27.663 1.00 57.75 71 SER A C 1
ATOM 569 O O . SER A 1 71 ? 25.939 0.292 -27.753 1.00 57.75 71 SER A O 1
ATOM 571 N N . PRO A 1 72 ? 23.949 -0.362 -28.511 1.00 57.25 72 PRO A N 1
ATOM 572 C CA . PRO A 1 72 ? 24.587 -1.250 -29.502 1.00 57.25 72 PRO A CA 1
ATOM 573 C C . PRO A 1 72 ? 25.042 -0.593 -30.816 1.00 57.25 72 PRO A C 1
ATOM 575 O O . PRO A 1 72 ? 25.880 -1.170 -31.507 1.00 57.25 72 PRO A O 1
ATOM 578 N N . ASP A 1 73 ? 24.469 0.554 -31.195 1.00 59.53 73 ASP A N 1
ATOM 579 C CA . ASP A 1 73 ? 24.585 1.082 -32.570 1.00 59.53 73 ASP A CA 1
ATOM 580 C C . ASP A 1 73 ? 25.402 2.383 -32.673 1.00 59.53 73 ASP A C 1
ATOM 582 O O . ASP A 1 73 ? 26.042 2.638 -33.687 1.00 59.53 73 ASP A O 1
ATOM 586 N N . GLU A 1 74 ? 25.501 3.166 -31.592 1.00 63.59 74 GLU A N 1
ATOM 587 C CA . GLU A 1 74 ? 26.210 4.461 -31.590 1.00 63.59 74 GLU A CA 1
ATOM 588 C C . GLU A 1 74 ? 27.750 4.337 -31.552 1.00 63.59 74 GLU A C 1
ATOM 590 O O . GLU A 1 74 ? 28.466 5.330 -31.623 1.00 63.59 74 GLU A O 1
ATOM 595 N N . THR A 1 75 ? 28.294 3.117 -31.472 1.00 62.84 75 THR A N 1
ATOM 596 C CA . THR A 1 75 ? 29.750 2.855 -31.518 1.00 62.84 75 THR A CA 1
ATOM 597 C C . THR A 1 75 ? 30.238 2.261 -32.837 1.00 62.84 75 THR A C 1
ATOM 599 O O . THR A 1 75 ? 31.430 1.974 -32.966 1.00 62.84 75 THR A O 1
ATOM 602 N N . ARG A 1 76 ? 29.371 2.094 -33.845 1.00 65.44 76 ARG A N 1
ATOM 603 C CA . ARG A 1 76 ? 29.827 1.692 -35.181 1.00 65.44 76 ARG A CA 1
ATOM 604 C C . ARG A 1 76 ? 30.287 2.931 -35.956 1.00 65.44 76 ARG A C 1
ATOM 606 O O . ARG A 1 76 ? 29.448 3.784 -36.239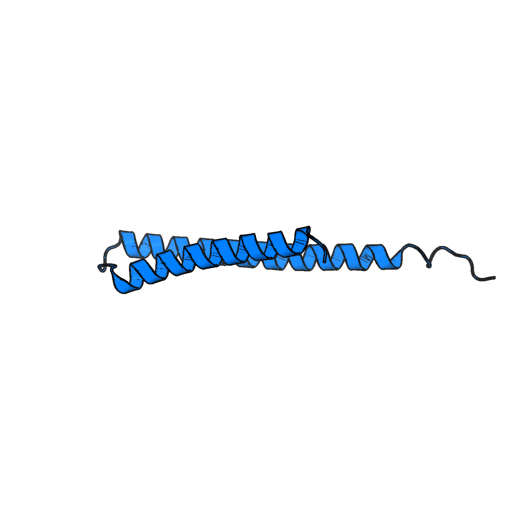 1.00 65.44 76 ARG A O 1
ATOM 613 N N . PRO A 1 77 ? 31.580 3.062 -36.315 1.00 65.56 77 PRO A N 1
ATOM 614 C CA . PRO A 1 77 ? 31.973 4.077 -37.281 1.00 65.56 77 PRO A CA 1
ATOM 615 C C . PRO A 1 77 ? 31.209 3.813 -38.583 1.00 65.56 77 PRO A C 1
ATOM 617 O O . PRO A 1 77 ? 31.173 2.680 -39.070 1.00 65.56 77 PRO A O 1
ATOM 620 N N . LEU A 1 78 ? 30.545 4.852 -39.092 1.00 73.00 78 LEU A N 1
ATOM 621 C CA . LEU A 1 78 ? 29.897 4.830 -40.402 1.00 73.00 78 LEU A CA 1
ATOM 622 C C . LEU A 1 78 ? 30.957 4.510 -41.479 1.00 73.00 78 LEU A C 1
ATOM 624 O O . LEU A 1 78 ? 32.093 4.971 -41.326 1.00 73.00 78 LEU A O 1
ATOM 628 N N . PRO A 1 79 ? 30.623 3.717 -42.517 1.00 67.88 79 PRO A N 1
ATOM 629 C CA . PRO A 1 79 ? 31.532 3.454 -43.633 1.00 67.88 79 PRO A CA 1
ATOM 630 C C . PRO A 1 79 ? 31.870 4.722 -44.426 1.00 67.88 79 PRO A C 1
ATOM 632 O O . PRO A 1 79 ? 31.004 5.626 -44.504 1.00 67.88 79 PRO A O 1
#

Sequence (79 aa):
MDRSWFWRRVAVFSTLGVCFALLFWLALFGKDTGLNRDIVSGAFMLLGIVITGYVFGAVWDDKIKGSERRSPDETRPLP

Secondary structure (DSSP, 8-state):
--HHHHHHHHHHHHHHHHHHHHHHHHHHH--S-HHHHHHHHHHHHHHHHHHHHHHHHHHHHHHHHHHHTTTTTTTS---